Protein AF-A0A1Q6Y9V5-F1 (afdb_monomer)

Mean predicted aligned error: 12.97 Å

pLDDT: mean 75.19, std 19.41, range [42.81, 95.06]

Solvent-accessible surface area (backbone atoms only — not comparable to full-atom values): 4769 Å² total; per-residue (Å²): 140,79,86,85,79,85,77,79,80,74,92,62,75,70,62,57,57,55,54,51,53,45,52,55,51,42,52,52,42,49,53,54,37,49,58,43,48,58,51,27,74,78,38,77,82,44,58,67,47,54,52,52,38,49,54,41,52,52,51,42,50,49,44,50,49,56,54,48,57,74,72,59,82,80,76,88,78,131

Foldseek 3Di:
DDDDPPDPDDDPPVVVVLLVVLVVLLVVLVVVLVVLVVVCVVVVVPVVSVVSNVVSVVVNVVSVVVNVVSVPPPPPDD

Nearest PDB structures (foldseek):
  1lrz-assembly1_A  TM=9.688E-01  e=6.591E-01  Staphylococcus aureus
  8ivz-assembly1_A  TM=8.189E-01  e=2.725E+00  Mus musculus

Sequence (78 aa):
MTDKRAQTDPMDHDTLTTTDVWKKKRDDLKTKRNSLFEKYSKHPHDVHLAVEIKTIDDEIAECTQKMDRKGGQLISKK

Structure (mmCIF, N/CA/C/O backbone):
data_AF-A0A1Q6Y9V5-F1
#
_entry.id   AF-A0A1Q6Y9V5-F1
#
loop_
_atom_site.group_PDB
_atom_site.id
_atom_site.type_symbol
_atom_site.label_atom_id
_atom_site.label_alt_id
_atom_site.label_comp_id
_atom_site.label_asym_id
_atom_site.label_entity_id
_atom_site.label_seq_id
_atom_site.pdbx_PDB_ins_code
_atom_site.Cartn_x
_atom_site.Cartn_y
_atom_site.Cartn_z
_atom_site.occupancy
_atom_site.B_iso_or_equiv
_atom_site.auth_seq_id
_atom_site.auth_comp_id
_atom_site.auth_asym_id
_atom_site.auth_atom_id
_atom_site.pdbx_PDB_model_num
ATOM 1 N N . MET A 1 1 ? 46.211 -25.355 -32.279 1.00 43.03 1 MET A N 1
ATOM 2 C CA . MET A 1 1 ? 46.157 -25.245 -30.805 1.00 43.03 1 MET A CA 1
ATOM 3 C C . MET A 1 1 ? 46.687 -23.849 -30.491 1.00 43.03 1 MET A C 1
ATOM 5 O O . MET A 1 1 ? 47.854 -23.627 -30.754 1.00 43.03 1 MET A O 1
ATOM 9 N N . THR A 1 2 ? 45.935 -22.819 -30.125 1.00 44.53 2 THR A N 1
ATOM 10 C CA . THR A 1 2 ? 44.636 -22.700 -29.454 1.00 44.53 2 THR A CA 1
ATOM 11 C C . THR A 1 2 ? 44.051 -21.311 -29.761 1.00 44.53 2 THR A C 1
ATOM 13 O O . THR A 1 2 ? 44.775 -20.315 -29.801 1.00 44.53 2 THR A O 1
ATOM 16 N N . ASP A 1 3 ? 42.744 -21.262 -29.999 1.00 43.78 3 ASP A N 1
ATOM 17 C CA . ASP A 1 3 ? 41.957 -20.070 -30.309 1.00 43.78 3 ASP A CA 1
ATOM 18 C C . ASP A 1 3 ? 41.905 -19.070 -29.146 1.00 43.78 3 ASP A C 1
ATOM 20 O O . ASP A 1 3 ? 41.626 -19.425 -28.000 1.00 43.78 3 ASP A O 1
ATOM 24 N N . LYS A 1 4 ? 42.127 -17.787 -29.450 1.00 58.19 4 LYS A N 1
ATOM 25 C CA . LYS A 1 4 ? 41.940 -16.672 -28.514 1.00 58.19 4 LYS A CA 1
ATOM 26 C C . LYS A 1 4 ? 40.548 -16.083 -28.714 1.00 58.19 4 LYS A C 1
ATOM 28 O O . LYS A 1 4 ? 40.374 -15.121 -29.456 1.00 58.19 4 LYS A O 1
ATOM 33 N N . ARG A 1 5 ? 39.546 -16.664 -28.056 1.00 49.84 5 ARG A N 1
ATOM 34 C CA . ARG A 1 5 ? 38.206 -16.071 -27.978 1.00 49.84 5 ARG A CA 1
ATOM 35 C C . ARG A 1 5 ? 38.177 -15.077 -26.817 1.00 49.84 5 ARG A C 1
ATOM 37 O O . ARG A 1 5 ? 37.944 -15.456 -25.675 1.00 49.84 5 ARG A O 1
ATOM 44 N N . ALA A 1 6 ? 38.445 -13.806 -27.114 1.00 52.88 6 ALA A N 1
ATOM 45 C CA . ALA A 1 6 ? 38.117 -12.703 -26.219 1.00 52.88 6 ALA A CA 1
ATOM 46 C C . ALA A 1 6 ? 36.595 -12.529 -26.235 1.00 52.88 6 ALA A C 1
ATOM 48 O O . ALA A 1 6 ? 36.033 -11.906 -27.131 1.00 52.88 6 ALA A O 1
ATOM 49 N N . GLN A 1 7 ? 35.929 -13.163 -25.278 1.00 52.56 7 GLN A N 1
ATOM 50 C CA . GLN A 1 7 ? 34.523 -12.933 -25.003 1.00 52.56 7 GLN A CA 1
ATOM 51 C C . GLN A 1 7 ? 34.452 -12.056 -23.755 1.00 52.56 7 GLN A C 1
ATOM 53 O O . GLN A 1 7 ? 34.475 -12.542 -22.630 1.00 52.56 7 GLN A O 1
ATOM 58 N N . THR A 1 8 ? 34.457 -10.742 -23.965 1.00 51.41 8 THR A N 1
ATOM 59 C CA . THR A 1 8 ? 33.945 -9.800 -22.972 1.00 51.41 8 THR A CA 1
ATOM 60 C C . THR A 1 8 ? 32.471 -9.633 -23.285 1.00 51.41 8 THR A C 1
ATOM 62 O O . THR A 1 8 ? 32.101 -8.896 -24.201 1.00 51.41 8 THR A O 1
ATOM 65 N N . ASP A 1 9 ? 31.653 -10.415 -22.587 1.00 51.00 9 ASP A N 1
ATOM 66 C CA . ASP A 1 9 ? 30.210 -10.227 -22.567 1.00 51.00 9 ASP A CA 1
ATOM 67 C C . ASP A 1 9 ? 29.865 -8.778 -22.154 1.00 51.00 9 ASP A C 1
ATOM 69 O O . ASP A 1 9 ? 30.626 -8.136 -21.418 1.00 51.00 9 ASP A O 1
ATOM 73 N N . PRO A 1 10 ? 28.775 -8.225 -22.705 1.00 59.66 10 PRO A N 1
ATOM 74 C CA . PRO A 1 10 ? 28.560 -6.796 -22.847 1.00 59.66 10 PRO A CA 1
ATOM 75 C C . PRO A 1 10 ? 27.940 -6.184 -21.586 1.00 59.66 10 PRO A C 1
ATOM 77 O O . PRO A 1 10 ? 27.241 -6.847 -20.833 1.00 59.66 10 PRO A O 1
ATOM 80 N N . MET A 1 11 ? 28.198 -4.889 -21.402 1.00 54.06 11 MET A N 1
ATOM 81 C CA . MET A 1 11 ? 27.432 -3.902 -20.626 1.00 54.06 11 MET A CA 1
ATOM 82 C C . MET A 1 11 ? 26.119 -4.404 -19.982 1.00 54.06 11 MET A C 1
ATOM 84 O O . MET A 1 11 ? 25.073 -4.380 -20.620 1.00 54.06 11 MET A O 1
ATOM 88 N N . ASP A 1 12 ? 26.146 -4.722 -18.685 1.00 47.31 12 ASP A N 1
ATOM 89 C CA . ASP A 1 12 ? 24.933 -4.949 -17.868 1.00 47.31 12 ASP A CA 1
ATOM 90 C C . ASP A 1 12 ? 24.970 -4.176 -16.534 1.00 47.31 12 ASP 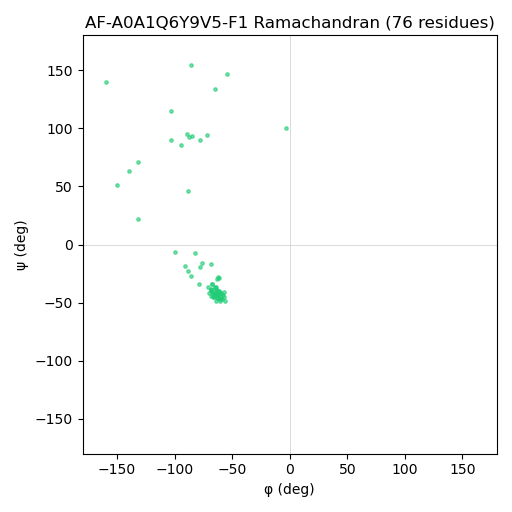A C 1
ATOM 92 O O . ASP A 1 12 ? 24.299 -4.489 -15.552 1.00 47.31 12 ASP A O 1
ATOM 96 N N . HIS A 1 13 ? 25.778 -3.117 -16.470 1.00 51.62 13 HIS A N 1
ATOM 97 C CA . HIS A 1 13 ? 25.956 -2.337 -15.239 1.00 51.62 13 HIS A CA 1
ATOM 98 C C . HIS A 1 13 ? 24.760 -1.408 -14.941 1.00 51.62 13 HIS A C 1
ATOM 100 O O . HIS A 1 13 ? 24.601 -0.954 -13.810 1.00 51.62 13 HIS A O 1
ATOM 106 N N . ASP A 1 14 ? 23.892 -1.157 -15.927 1.00 48.72 14 ASP A N 1
ATOM 107 C CA . ASP A 1 14 ? 22.724 -0.270 -15.805 1.00 48.72 14 ASP A CA 1
ATOM 108 C C . ASP A 1 14 ? 21.450 -0.981 -15.305 1.00 48.72 14 ASP A C 1
ATOM 110 O O . ASP A 1 14 ? 20.545 -0.362 -14.734 1.00 48.72 14 ASP A O 1
ATOM 114 N N . THR A 1 15 ? 21.353 -2.304 -15.468 1.00 47.75 15 THR A N 1
ATOM 115 C CA . THR A 1 15 ? 20.173 -3.071 -15.034 1.00 47.75 15 THR A CA 1
ATOM 116 C C . THR A 1 15 ? 20.204 -3.336 -13.524 1.00 47.75 15 THR A C 1
ATOM 118 O O . THR A 1 15 ? 19.167 -3.263 -12.856 1.00 47.75 15 THR A O 1
ATOM 121 N N . LEU A 1 16 ? 21.390 -3.534 -12.940 1.00 51.47 16 LEU A N 1
ATOM 122 C CA . LEU A 1 16 ? 21.557 -3.829 -11.513 1.00 51.47 16 LEU A CA 1
ATOM 123 C C . LEU A 1 16 ? 21.247 -2.624 -10.606 1.00 51.47 16 LEU A C 1
ATOM 125 O O . LEU A 1 16 ? 20.567 -2.776 -9.589 1.00 51.47 16 LEU A O 1
ATOM 129 N N . THR A 1 17 ? 21.682 -1.421 -10.994 1.00 54.75 17 THR A N 1
ATOM 130 C CA . THR A 1 17 ? 21.509 -0.191 -10.199 1.00 54.75 17 THR A CA 1
ATOM 131 C C . THR A 1 17 ? 20.042 0.199 -10.072 1.00 54.75 17 THR A C 1
ATOM 133 O O . THR A 1 17 ? 19.571 0.526 -8.984 1.00 54.75 17 THR A O 1
ATOM 136 N N . THR A 1 18 ? 19.277 0.101 -11.162 1.00 58.59 18 THR A N 1
ATOM 137 C CA . THR A 1 18 ? 17.851 0.435 -11.111 1.00 58.59 18 THR A CA 1
ATOM 138 C C . THR A 1 18 ? 17.074 -0.575 -10.271 1.00 58.59 18 THR A C 1
ATOM 140 O O . THR A 1 18 ? 16.226 -0.174 -9.477 1.00 58.59 18 THR A O 1
ATOM 143 N N . THR A 1 19 ? 17.395 -1.866 -10.367 1.00 65.38 19 THR A N 1
ATOM 144 C CA . THR A 1 19 ? 16.715 -2.916 -9.594 1.00 65.38 19 THR A CA 1
ATOM 145 C C . THR A 1 19 ? 16.938 -2.761 -8.084 1.00 65.38 19 THR A C 1
ATOM 147 O O . THR A 1 19 ? 15.999 -2.950 -7.309 1.00 65.38 19 THR A O 1
ATOM 150 N N . ASP A 1 20 ? 18.143 -2.375 -7.655 1.00 71.06 20 ASP A N 1
ATOM 151 C CA . ASP A 1 20 ? 18.460 -2.127 -6.241 1.00 71.06 20 ASP A CA 1
ATOM 152 C C . ASP A 1 20 ? 17.716 -0.902 -5.673 1.00 71.06 20 ASP A C 1
ATOM 154 O O . ASP A 1 20 ? 17.106 -0.979 -4.603 1.00 71.06 20 ASP A O 1
ATOM 158 N N . VAL A 1 21 ? 17.635 0.188 -6.445 1.00 77.56 21 VAL A N 1
ATOM 159 C CA . VAL A 1 21 ? 16.881 1.399 -6.069 1.00 77.56 21 VAL A CA 1
ATOM 160 C C . VAL A 1 21 ? 15.396 1.096 -5.850 1.00 77.56 21 VAL A C 1
ATOM 162 O O . VAL A 1 21 ? 14.822 1.501 -4.836 1.00 77.56 21 VAL A O 1
ATOM 165 N N . TRP A 1 22 ? 14.763 0.344 -6.759 1.00 79.44 22 TRP A N 1
ATOM 166 C CA . TRP A 1 22 ? 13.355 -0.041 -6.605 1.00 79.44 22 TRP A CA 1
ATOM 167 C C . TRP A 1 22 ? 13.149 -1.006 -5.427 1.00 79.44 22 TRP A C 1
ATOM 169 O O . TRP A 1 22 ? 12.125 -0.924 -4.748 1.00 79.44 22 TRP A O 1
ATOM 179 N N . LYS A 1 23 ? 14.115 -1.896 -5.140 1.00 81.50 23 LYS A N 1
ATOM 180 C CA . LYS A 1 23 ? 14.061 -2.802 -3.976 1.00 81.50 23 LYS A CA 1
ATOM 181 C C . LYS A 1 23 ? 14.100 -2.017 -2.670 1.00 81.50 23 LYS A C 1
ATOM 183 O O . LYS A 1 23 ? 13.234 -2.224 -1.822 1.00 81.50 23 LYS A O 1
ATOM 188 N N . LYS A 1 24 ? 15.048 -1.085 -2.543 1.00 86.56 24 LYS A N 1
ATOM 189 C CA . LYS A 1 24 ? 15.180 -0.198 -1.380 1.00 86.56 24 LYS A CA 1
ATOM 190 C C . LYS A 1 24 ? 13.910 0.625 -1.165 1.00 86.56 24 LYS A C 1
ATOM 192 O O . LYS A 1 24 ? 13.395 0.666 -0.052 1.00 86.56 24 LYS A O 1
ATOM 197 N N . LYS A 1 25 ? 13.374 1.225 -2.235 1.00 88.00 25 LYS A N 1
ATOM 198 C CA . LYS A 1 25 ? 12.153 2.038 -2.168 1.00 88.00 25 LYS A CA 1
ATOM 199 C C . LYS A 1 25 ? 10.926 1.221 -1.759 1.00 88.00 25 LYS A C 1
ATOM 201 O O . LYS A 1 25 ? 10.156 1.660 -0.914 1.00 88.00 25 LYS A O 1
ATOM 206 N N . ARG A 1 26 ? 10.768 0.005 -2.287 1.00 88.44 26 ARG A N 1
ATOM 207 C CA . ARG A 1 26 ? 9.681 -0.903 -1.889 1.00 88.44 26 ARG A CA 1
ATOM 208 C C . ARG A 1 26 ? 9.749 -1.268 -0.400 1.00 88.44 26 ARG A C 1
ATOM 210 O O . ARG A 1 26 ? 8.710 -1.368 0.245 1.00 88.44 26 ARG A O 1
ATOM 217 N N . ASP A 1 27 ? 10.943 -1.503 0.137 1.00 89.88 27 ASP A N 1
ATOM 218 C CA . ASP A 1 27 ? 11.124 -1.834 1.557 1.00 89.88 27 ASP A CA 1
ATOM 219 C C . ASP A 1 27 ? 10.816 -0.649 2.487 1.00 89.88 27 ASP A C 1
ATOM 221 O O . ASP A 1 27 ? 10.148 -0.821 3.510 1.00 89.88 27 ASP A O 1
ATOM 225 N N . ASP A 1 28 ? 11.211 0.563 2.094 1.00 92.00 28 ASP A N 1
ATOM 226 C CA . ASP A 1 28 ? 10.844 1.796 2.799 1.00 92.00 28 ASP A CA 1
ATOM 227 C C . ASP A 1 28 ? 9.318 1.999 2.823 1.00 92.00 28 ASP A C 1
ATOM 229 O O . ASP A 1 28 ? 8.715 2.141 3.890 1.00 92.00 28 ASP A O 1
ATOM 233 N N . LEU A 1 29 ? 8.670 1.869 1.661 1.00 92.00 29 LEU A N 1
ATOM 234 C CA . LEU A 1 29 ? 7.215 1.952 1.531 1.00 92.00 29 LEU A CA 1
ATOM 235 C C . LEU A 1 29 ? 6.502 0.890 2.380 1.00 92.00 29 LEU A C 1
ATOM 237 O O . LEU A 1 29 ? 5.548 1.208 3.086 1.00 92.00 29 LEU A O 1
ATOM 241 N N . LYS A 1 30 ? 6.989 -0.358 2.398 1.00 91.38 30 LYS A N 1
ATOM 242 C CA . LYS A 1 30 ? 6.443 -1.410 3.273 1.00 91.38 30 LYS A CA 1
ATOM 243 C C . LYS A 1 30 ? 6.550 -1.047 4.751 1.00 91.38 30 LYS A C 1
ATOM 245 O O . LYS A 1 30 ? 5.595 -1.263 5.497 1.00 91.38 30 LYS A O 1
ATOM 250 N N . THR A 1 31 ? 7.685 -0.490 5.166 1.00 94.81 31 THR A N 1
ATOM 251 C CA . THR A 1 31 ? 7.908 -0.056 6.551 1.00 94.81 31 THR A CA 1
ATOM 252 C C . THR A 1 31 ? 6.935 1.063 6.926 1.00 94.81 31 THR A C 1
ATOM 254 O O . THR A 1 31 ? 6.260 0.978 7.956 1.00 94.81 31 THR A O 1
ATOM 257 N N . LYS A 1 32 ? 6.779 2.066 6.050 1.00 94.19 32 LYS A N 1
ATOM 258 C CA . LYS A 1 32 ? 5.824 3.167 6.234 1.00 94.19 32 LYS A CA 1
ATOM 259 C C . LYS A 1 32 ? 4.380 2.655 6.301 1.00 94.19 32 LYS A C 1
ATOM 261 O O . LYS A 1 32 ? 3.651 3.014 7.227 1.00 94.19 32 LYS A O 1
ATOM 266 N N . ARG A 1 33 ? 3.990 1.760 5.385 1.00 94.94 33 ARG A N 1
ATOM 267 C CA . ARG A 1 33 ? 2.664 1.121 5.353 1.00 94.94 33 ARG A CA 1
ATOM 268 C C . ARG A 1 33 ? 2.367 0.388 6.651 1.00 94.94 33 ARG A C 1
ATOM 270 O O . ARG A 1 33 ? 1.273 0.528 7.183 1.00 94.94 33 ARG A O 1
ATOM 277 N N . ASN A 1 34 ? 3.327 -0.374 7.175 1.00 93.81 34 ASN A N 1
ATOM 278 C CA . ASN A 1 34 ? 3.129 -1.141 8.402 1.00 93.81 34 ASN A CA 1
ATOM 279 C C . ASN A 1 34 ? 2.929 -0.225 9.619 1.00 93.81 34 ASN A C 1
ATOM 281 O O . ASN A 1 34 ? 2.000 -0.432 10.394 1.00 93.81 34 ASN A O 1
ATOM 285 N N . SER A 1 35 ? 3.728 0.843 9.726 1.00 94.56 35 SER A N 1
ATOM 286 C CA . SER A 1 35 ? 3.559 1.852 10.780 1.00 94.56 35 SER A CA 1
ATOM 287 C C . SER A 1 35 ? 2.193 2.546 10.708 1.00 94.56 35 SER A C 1
ATOM 289 O O . SER A 1 35 ? 1.546 2.761 11.735 1.00 94.56 35 SER A O 1
ATOM 291 N N . LEU A 1 36 ? 1.719 2.876 9.501 1.00 93.31 36 LEU A N 1
ATOM 292 C CA . LEU A 1 36 ? 0.388 3.455 9.310 1.00 93.31 36 LEU A CA 1
ATOM 293 C C . LEU A 1 36 ? -0.722 2.452 9.629 1.00 93.31 36 LEU A C 1
ATOM 295 O O . LEU A 1 36 ? -1.704 2.836 10.254 1.00 93.31 36 LEU A O 1
ATOM 299 N N . PHE A 1 37 ? -0.550 1.174 9.286 1.00 92.69 37 PHE A N 1
ATOM 300 C CA . PHE A 1 37 ? -1.499 0.117 9.636 1.00 92.69 37 PHE 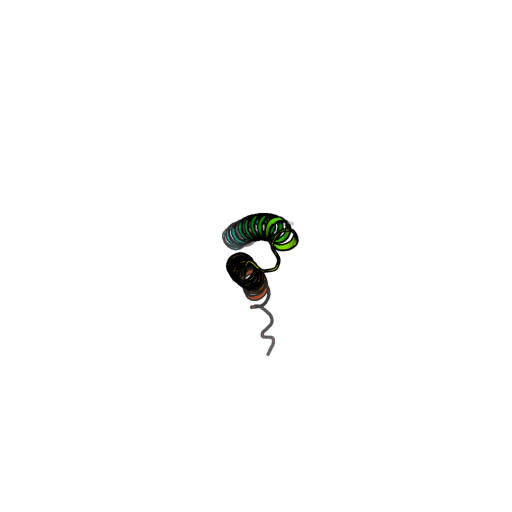A CA 1
ATOM 301 C C . PHE A 1 37 ? -1.631 -0.075 11.145 1.00 92.69 37 PHE A C 1
ATOM 303 O O . PHE A 1 37 ? -2.745 -0.243 11.636 1.00 92.69 37 PHE A O 1
ATOM 310 N N . GLU A 1 38 ? -0.534 -0.022 11.901 1.00 94.31 38 GLU A N 1
ATOM 311 C CA . GLU A 1 38 ? -0.599 -0.089 13.366 1.00 94.31 38 GLU A CA 1
ATOM 312 C C . GLU A 1 38 ? -1.366 1.098 13.959 1.00 94.31 38 GLU A C 1
ATOM 314 O O . GLU A 1 38 ? -2.157 0.926 14.888 1.00 94.31 38 GLU A O 1
ATOM 319 N N . LYS A 1 39 ? -1.173 2.302 13.407 1.00 93.44 39 LYS A N 1
ATOM 320 C CA . LYS A 1 39 ? -1.937 3.495 13.805 1.00 93.44 39 LYS A CA 1
ATOM 321 C C 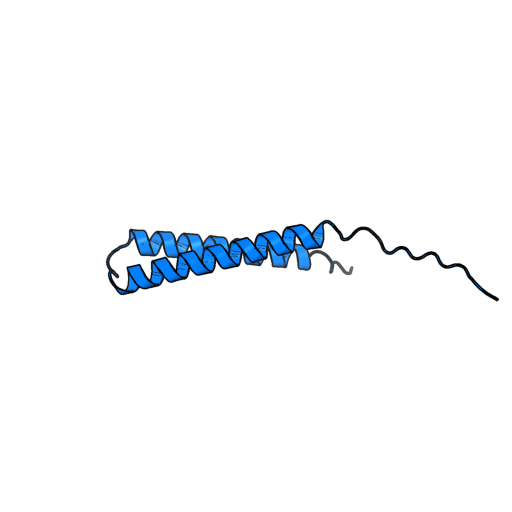. LYS A 1 39 ? -3.411 3.366 13.423 1.00 93.44 39 LYS A C 1
ATOM 323 O O . LYS A 1 39 ? -4.275 3.625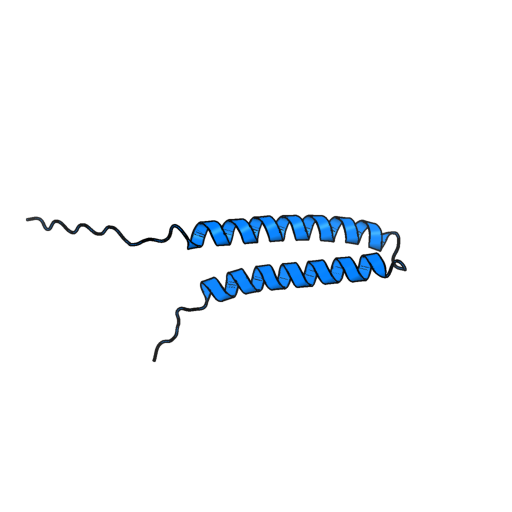 14.255 1.00 93.44 39 LYS A O 1
ATOM 328 N N . TYR A 1 40 ? -3.697 2.903 12.209 1.00 92.94 40 TYR A N 1
ATOM 329 C CA .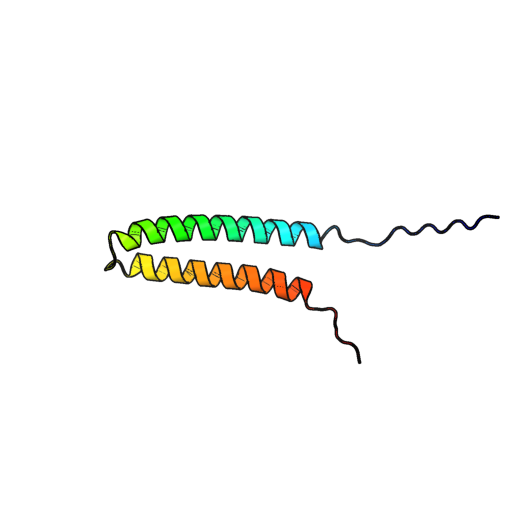 TYR A 1 40 ? -5.054 2.703 11.705 1.00 92.94 40 TYR A CA 1
ATOM 330 C C . TYR A 1 40 ? -5.800 1.613 12.481 1.00 92.94 40 TYR A C 1
ATOM 332 O O . TYR A 1 40 ? -6.971 1.772 12.796 1.00 92.94 40 TYR A O 1
ATOM 340 N N . SER A 1 41 ? -5.109 0.551 12.900 1.00 92.12 41 SER A N 1
ATOM 341 C CA . SER A 1 41 ? -5.687 -0.506 13.743 1.00 92.12 41 SER A CA 1
ATOM 342 C C . SER A 1 41 ? -6.157 0.028 15.101 1.00 92.12 41 SER A C 1
ATOM 344 O O . SER A 1 41 ? -7.104 -0.501 15.677 1.00 92.12 41 SER A O 1
ATOM 346 N N . LYS A 1 42 ? -5.517 1.090 15.609 1.00 94.12 42 LYS A N 1
ATOM 347 C CA . LYS A 1 42 ? -5.927 1.798 16.834 1.00 94.12 42 LYS A CA 1
ATOM 348 C C . LYS A 1 42 ? -6.989 2.871 16.566 1.00 94.12 42 LYS A C 1
ATOM 350 O O . LYS A 1 42 ? -7.784 3.168 17.453 1.00 94.12 42 LYS A O 1
ATOM 355 N N . HIS A 1 43 ? -7.015 3.430 15.357 1.00 91.88 43 HIS A N 1
ATOM 356 C CA . HIS A 1 43 ? -7.929 4.492 14.935 1.00 91.88 43 HIS A CA 1
ATOM 357 C C . HIS A 1 43 ? -8.589 4.159 13.583 1.00 91.88 43 HIS A C 1
ATOM 359 O O . HIS A 1 43 ? -8.301 4.809 12.579 1.00 91.88 43 HIS A O 1
ATOM 365 N N . PRO A 1 44 ? -9.505 3.174 13.532 1.00 87.06 44 PRO A N 1
ATOM 366 C CA . PRO A 1 44 ? -10.078 2.690 12.268 1.00 87.06 44 PRO A CA 1
ATOM 367 C C . PRO A 1 44 ? -10.981 3.718 11.565 1.00 87.06 44 PRO A C 1
ATOM 369 O O . PRO A 1 44 ? -11.268 3.595 10.376 1.00 87.06 44 PRO A O 1
ATOM 372 N N . HIS A 1 45 ? -11.423 4.750 12.287 1.00 92.12 45 HIS A N 1
ATOM 373 C CA . HIS A 1 45 ? -12.203 5.863 11.740 1.00 92.12 45 HIS A CA 1
ATOM 374 C C . HIS A 1 45 ? -11.340 6.943 11.082 1.00 92.12 45 HIS A C 1
ATOM 376 O O . HIS A 1 45 ? -11.876 7.869 10.475 1.00 92.12 45 HIS A O 1
ATOM 382 N N . ASP A 1 46 ? -10.016 6.846 11.201 1.00 91.81 46 ASP A N 1
ATOM 383 C CA . ASP A 1 46 ? -9.106 7.789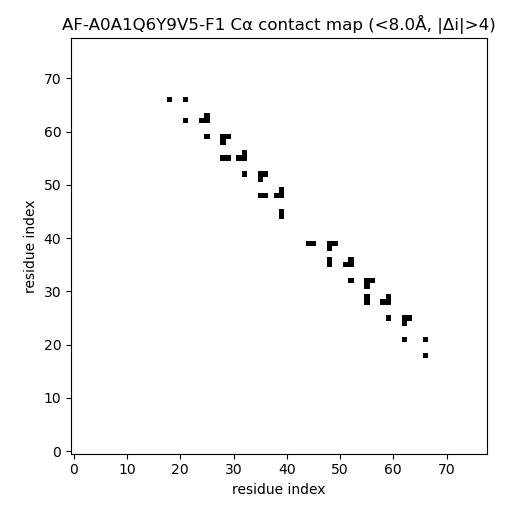 10.576 1.00 91.81 46 ASP A CA 1
ATOM 384 C C . ASP A 1 46 ? -8.971 7.471 9.079 1.00 91.81 46 ASP A C 1
ATOM 386 O O . ASP A 1 46 ? -8.133 6.685 8.630 1.00 91.81 46 ASP A O 1
ATOM 390 N N . VAL A 1 47 ? -9.856 8.087 8.296 1.00 91.19 47 VAL A N 1
ATOM 391 C CA . VAL A 1 47 ? -9.894 7.947 6.836 1.00 91.19 47 VAL A CA 1
ATOM 392 C C . VAL A 1 47 ? -8.606 8.470 6.196 1.00 91.19 47 VAL A C 1
ATOM 394 O O . VAL A 1 47 ? -8.202 7.953 5.156 1.00 91.19 47 VAL A O 1
ATOM 397 N N . HIS A 1 48 ? -7.918 9.437 6.815 1.00 93.25 48 HIS A N 1
ATOM 398 C CA . HIS A 1 48 ? -6.639 9.926 6.300 1.00 93.25 48 HIS A CA 1
ATOM 399 C C . HIS A 1 48 ? -5.579 8.822 6.324 1.00 93.25 48 HIS A C 1
ATOM 401 O O . HIS A 1 48 ? -4.889 8.624 5.324 1.00 93.25 48 HIS A O 1
ATOM 407 N N . LEU A 1 49 ? -5.500 8.051 7.414 1.00 91.88 49 LEU A N 1
ATOM 408 C CA . LEU A 1 49 ? -4.600 6.896 7.488 1.00 91.88 49 LEU A CA 1
ATOM 409 C C . LEU A 1 49 ? -4.945 5.840 6.431 1.00 91.88 49 LEU A C 1
ATOM 411 O O . LEU A 1 49 ? -4.041 5.319 5.782 1.00 91.88 49 LEU A O 1
ATOM 415 N N . ALA A 1 50 ? -6.231 5.556 6.210 1.00 92.25 50 ALA A N 1
ATOM 416 C CA . ALA A 1 50 ? -6.659 4.598 5.188 1.00 92.25 50 ALA A CA 1
ATOM 417 C C . ALA A 1 50 ? -6.271 5.041 3.766 1.00 92.25 50 ALA A C 1
ATOM 419 O O . ALA A 1 50 ? -5.789 4.232 2.970 1.00 92.25 50 ALA A O 1
ATOM 420 N N . VAL A 1 51 ? -6.450 6.327 3.449 1.00 94.62 51 VAL A N 1
ATOM 421 C CA . VAL A 1 51 ? -6.060 6.894 2.151 1.00 94.62 51 VAL A CA 1
ATOM 422 C C . VAL A 1 51 ? -4.549 6.818 1.965 1.00 94.62 51 VAL A C 1
ATOM 424 O O . VAL A 1 51 ? -4.094 6.408 0.902 1.00 94.62 51 VAL A O 1
ATOM 427 N N . GLU A 1 52 ? -3.760 7.152 2.986 1.00 94.12 52 GLU A N 1
ATOM 428 C CA . GLU A 1 52 ? -2.304 7.133 2.850 1.00 94.12 52 GLU A CA 1
ATOM 429 C C . GLU A 1 52 ? -1.734 5.712 2.750 1.00 94.12 52 GLU A C 1
ATOM 431 O O . GLU A 1 52 ? -0.828 5.470 1.954 1.00 94.12 52 GLU A O 1
ATOM 436 N N . ILE A 1 53 ? -2.309 4.750 3.478 1.00 93.31 53 ILE A N 1
ATOM 437 C CA . ILE A 1 53 ? -2.007 3.322 3.311 1.00 93.31 53 ILE A CA 1
ATOM 438 C C . ILE A 1 53 ? -2.260 2.883 1.865 1.00 93.31 53 ILE A C 1
ATOM 440 O O . ILE A 1 53 ? -1.386 2.266 1.259 1.00 93.31 53 ILE A O 1
ATOM 444 N N . LYS A 1 54 ? -3.423 3.240 1.303 1.00 94.50 54 LYS A N 1
ATOM 445 C CA . LYS A 1 54 ? -3.779 2.895 -0.077 1.00 94.50 54 LYS A CA 1
ATOM 446 C C . LYS A 1 54 ? -2.792 3.486 -1.083 1.00 94.50 54 LYS A C 1
ATOM 448 O O . LYS A 1 54 ? -2.317 2.760 -1.949 1.00 94.50 54 LYS A O 1
ATOM 453 N N . THR A 1 55 ? -2.442 4.766 -0.944 1.00 95.06 55 THR A N 1
ATOM 454 C CA . THR A 1 55 ? -1.445 5.415 -1.810 1.00 95.06 55 THR A CA 1
ATOM 455 C C . THR A 1 55 ? -0.107 4.676 -1.770 1.00 95.06 55 THR A C 1
ATOM 457 O O . THR A 1 55 ? 0.522 4.469 -2.804 1.00 95.06 55 THR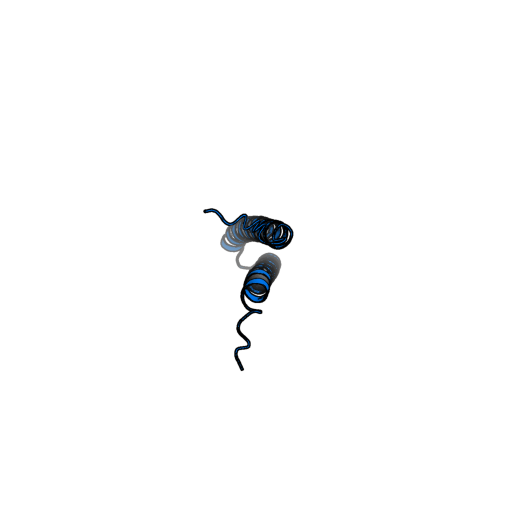 A O 1
ATOM 460 N N . ILE A 1 56 ? 0.318 4.221 -0.589 1.00 93.81 56 ILE A N 1
ATOM 461 C CA . ILE A 1 56 ? 1.558 3.453 -0.449 1.00 93.81 56 ILE A CA 1
ATOM 462 C C . ILE A 1 56 ? 1.452 2.078 -1.118 1.00 93.81 56 ILE A C 1
ATOM 464 O O . ILE A 1 56 ? 2.407 1.647 -1.766 1.00 93.81 56 ILE A O 1
ATOM 468 N N . ASP A 1 57 ? 0.321 1.384 -0.984 1.00 92.69 57 ASP A N 1
ATOM 469 C CA . ASP A 1 57 ? 0.108 0.105 -1.666 1.00 92.69 57 ASP A CA 1
ATOM 470 C C . ASP A 1 57 ? 0.119 0.279 -3.200 1.00 92.69 57 ASP A C 1
ATOM 472 O O . ASP A 1 57 ? 0.745 -0.529 -3.895 1.00 92.69 57 ASP A O 1
ATOM 476 N N . ASP A 1 58 ? -0.461 1.367 -3.721 1.00 93.00 58 ASP A N 1
ATOM 477 C CA . ASP A 1 58 ? -0.404 1.730 -5.145 1.00 93.00 58 ASP A CA 1
ATOM 478 C C . ASP A 1 58 ? 1.048 2.003 -5.603 1.00 93.00 58 ASP A C 1
ATOM 480 O O . ASP A 1 58 ? 1.485 1.495 -6.640 1.00 93.00 58 ASP A O 1
ATOM 484 N N . GLU A 1 59 ? 1.851 2.725 -4.811 1.00 91.06 59 GLU A N 1
ATOM 485 C CA . GLU A 1 59 ? 3.277 2.952 -5.100 1.00 91.06 59 GLU A CA 1
ATOM 486 C C . GLU A 1 59 ? 4.110 1.657 -5.060 1.00 91.06 5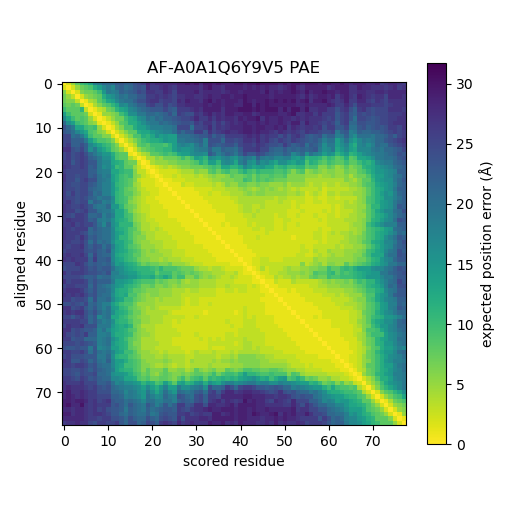9 GLU A C 1
ATOM 488 O O . GLU A 1 59 ? 5.019 1.467 -5.877 1.00 91.06 59 GLU A O 1
ATOM 493 N N . ILE A 1 60 ? 3.813 0.733 -4.140 1.00 90.38 60 ILE A N 1
ATOM 494 C CA . ILE A 1 60 ? 4.457 -0.590 -4.077 1.00 90.38 60 ILE A CA 1
ATOM 495 C C . ILE A 1 60 ? 4.100 -1.417 -5.317 1.00 90.38 60 ILE A C 1
ATOM 497 O O . ILE A 1 60 ? 4.979 -2.081 -5.884 1.00 90.38 60 ILE A O 1
ATOM 501 N N . ALA A 1 61 ? 2.837 -1.384 -5.745 1.00 90.62 61 ALA A N 1
ATOM 502 C CA . ALA A 1 61 ? 2.381 -2.054 -6.956 1.00 90.62 61 ALA A CA 1
ATOM 503 C C . ALA A 1 61 ? 3.082 -1.485 -8.197 1.00 90.62 61 ALA A C 1
ATOM 505 O O . ALA A 1 61 ? 3.581 -2.252 -9.022 1.00 90.62 61 ALA A O 1
ATOM 506 N N . GLU A 1 62 ? 3.228 -0.160 -8.287 1.00 88.06 62 GLU A N 1
ATOM 507 C CA . GLU A 1 62 ? 3.977 0.495 -9.360 1.00 88.06 62 GLU A CA 1
ATOM 508 C C . GLU A 1 62 ? 5.462 0.094 -9.355 1.00 88.06 62 GLU A C 1
ATOM 510 O O . GLU A 1 62 ? 6.010 -0.271 -10.398 1.00 88.06 62 GLU A O 1
ATOM 515 N N . CYS A 1 63 ? 6.118 0.100 -8.187 1.00 84.62 63 CYS A N 1
ATOM 516 C CA . CYS A 1 63 ? 7.508 -0.347 -8.050 1.00 84.62 63 CYS A CA 1
ATOM 517 C C . CYS A 1 63 ? 7.676 -1.796 -8.528 1.00 84.62 63 CYS A C 1
ATOM 519 O O . CYS A 1 63 ? 8.623 -2.111 -9.251 1.00 84.62 63 CYS A O 1
ATOM 521 N N . THR A 1 64 ? 6.737 -2.668 -8.156 1.00 84.38 64 THR A N 1
ATOM 522 C CA . THR A 1 64 ? 6.720 -4.082 -8.556 1.00 84.38 64 THR A CA 1
ATOM 523 C C . THR A 1 64 ? 6.514 -4.223 -10.065 1.00 84.38 64 THR A C 1
ATOM 525 O O . THR A 1 64 ? 7.266 -4.937 -10.723 1.00 84.38 64 THR A O 1
ATOM 528 N N . GLN A 1 65 ? 5.573 -3.476 -10.646 1.00 83.75 65 GLN A N 1
ATOM 529 C CA . GLN A 1 65 ? 5.321 -3.482 -12.086 1.00 83.75 65 GLN A CA 1
ATOM 530 C C . GLN A 1 65 ? 6.517 -2.947 -12.886 1.00 83.75 65 GLN A C 1
ATOM 532 O O . GLN A 1 65 ? 6.820 -3.454 -13.964 1.00 83.75 65 GLN A O 1
ATOM 537 N N . LYS A 1 66 ? 7.229 -1.935 -12.379 1.00 78.75 66 LYS A N 1
ATOM 538 C CA . LYS A 1 66 ? 8.439 -1.400 -13.024 1.00 78.75 66 LYS A CA 1
ATOM 539 C C . LYS A 1 66 ? 9.601 -2.393 -13.002 1.00 78.75 66 LYS A C 1
ATOM 541 O O . LYS A 1 66 ? 10.364 -2.424 -13.967 1.00 78.75 66 LYS A O 1
ATOM 546 N N . MET A 1 67 ? 9.723 -3.209 -11.952 1.00 72.81 67 MET A N 1
ATOM 547 C CA . MET A 1 67 ? 10.663 -4.337 -11.937 1.00 72.81 67 MET A CA 1
ATOM 548 C C . MET A 1 67 ? 10.266 -5.408 -12.960 1.00 72.81 67 MET A C 1
ATOM 550 O O . MET A 1 67 ? 11.116 -5.867 -13.718 1.00 72.81 67 MET A O 1
ATOM 554 N N . ASP A 1 68 ?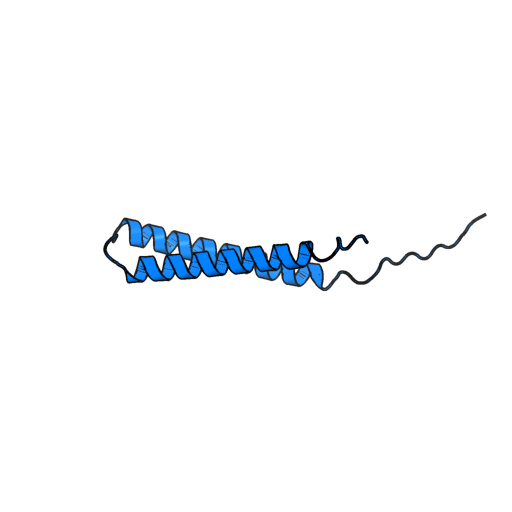 8.980 -5.758 -13.025 1.00 68.50 68 ASP A N 1
ATOM 555 C CA . ASP A 1 68 ? 8.464 -6.809 -13.908 1.00 68.50 68 ASP A CA 1
ATOM 556 C C . ASP A 1 68 ? 8.541 -6.422 -15.399 1.00 68.50 68 ASP A C 1
ATOM 558 O O . ASP A 1 68 ? 9.079 -7.165 -16.219 1.00 68.50 68 ASP A O 1
ATOM 562 N N . ARG A 1 69 ? 8.151 -5.189 -15.762 1.00 61.69 69 ARG A N 1
ATOM 563 C CA . ARG A 1 69 ? 8.253 -4.678 -17.146 1.00 61.69 69 ARG A CA 1
ATOM 564 C C . ARG A 1 69 ? 9.692 -4.577 -17.650 1.00 61.69 69 ARG A C 1
ATOM 566 O O . ARG A 1 69 ? 9.914 -4.731 -18.847 1.00 61.69 69 ARG A O 1
ATOM 573 N N . LYS A 1 70 ? 10.669 -4.339 -16.768 1.00 54.00 70 LYS A N 1
ATOM 574 C CA . LYS A 1 70 ? 12.097 -4.367 -17.133 1.00 54.00 70 LYS A CA 1
ATOM 575 C C . LYS A 1 70 ? 12.661 -5.790 -17.255 1.00 54.00 70 LYS A C 1
ATOM 577 O O . LYS A 1 70 ? 13.674 -5.956 -17.921 1.00 54.00 70 LYS A O 1
ATOM 582 N N . GLY A 1 71 ? 12.003 -6.800 -16.678 1.00 49.25 71 GLY A N 1
ATOM 583 C CA . GLY A 1 71 ? 12.327 -8.220 -16.871 1.00 49.25 71 GLY A CA 1
ATOM 584 C C . GLY A 1 71 ? 11.577 -8.897 -18.030 1.00 49.25 71 GLY A C 1
ATOM 585 O O . GLY A 1 71 ? 12.013 -9.939 -18.508 1.00 49.25 71 GLY A O 1
ATOM 586 N N . GLY A 1 72 ? 10.466 -8.316 -18.502 1.00 47.22 72 GLY A N 1
ATOM 587 C CA . GLY A 1 72 ? 9.556 -8.944 -19.472 1.00 47.22 72 GLY A CA 1
ATOM 588 C C . GLY A 1 72 ? 9.704 -8.529 -20.942 1.00 47.22 72 GLY A C 1
ATOM 589 O O . GLY A 1 72 ? 9.061 -9.125 -21.805 1.00 47.22 72 GLY A O 1
ATOM 590 N N . GLN A 1 73 ? 10.538 -7.543 -21.285 1.00 46.06 73 GLN A N 1
ATOM 591 C CA . GLN A 1 73 ? 10.677 -7.078 -22.674 1.00 46.06 73 GLN A CA 1
ATOM 592 C C . GLN A 1 73 ? 11.734 -7.864 -23.478 1.00 46.06 73 GLN A C 1
ATOM 594 O O . GLN A 1 73 ? 12.524 -7.260 -24.188 1.00 46.06 73 GLN A O 1
ATOM 599 N N . LEU A 1 74 ? 11.761 -9.200 -23.413 1.00 50.72 74 LEU A N 1
ATOM 600 C CA . LEU A 1 74 ? 12.520 -10.033 -24.364 1.00 50.72 74 LEU A CA 1
ATOM 601 C C . LEU A 1 74 ? 11.874 -11.412 -24.589 1.00 50.72 74 LEU A C 1
ATOM 603 O O . LEU A 1 74 ? 12.551 -12.428 -24.535 1.00 50.72 74 LEU A O 1
ATOM 607 N N . ILE A 1 75 ? 10.582 -11.483 -24.913 1.00 52.91 75 ILE A N 1
ATOM 608 C CA . ILE A 1 75 ? 10.075 -12.615 -25.713 1.00 52.91 75 ILE A CA 1
ATOM 609 C C . ILE A 1 75 ? 9.058 -12.147 -26.756 1.00 52.91 75 ILE A C 1
ATOM 611 O O . ILE A 1 75 ? 7.900 -12.545 -26.765 1.00 52.91 75 ILE A O 1
ATOM 615 N N . SER A 1 76 ? 9.509 -11.318 -27.697 1.00 47.00 76 SER A N 1
ATOM 616 C CA . SER A 1 76 ? 8.915 -11.344 -29.033 1.00 47.00 76 SER A CA 1
ATOM 617 C C . SER A 1 76 ? 9.686 -12.397 -29.830 1.00 47.00 76 SER A C 1
ATOM 619 O O . SER A 1 76 ? 10.760 -12.120 -30.361 1.00 47.00 76 SER A O 1
ATOM 621 N N . LYS A 1 77 ? 9.201 -13.643 -29.831 1.00 47.75 77 LYS A N 1
ATOM 622 C CA . LYS A 1 77 ? 9.600 -14.629 -30.839 1.00 47.75 77 LYS A CA 1
ATOM 623 C C . LYS A 1 77 ? 8.456 -14.744 -31.837 1.00 47.75 77 LYS A C 1
ATOM 625 O O . LYS A 1 77 ? 7.333 -15.079 -31.475 1.00 47.75 77 LYS A O 1
ATOM 630 N N . LYS A 1 78 ? 8.805 -14.314 -33.042 1.00 42.81 78 LYS A N 1
ATOM 631 C CA . LYS A 1 78 ? 8.056 -14.337 -34.290 1.00 42.81 78 LYS A CA 1
ATOM 632 C C . LYS A 1 78 ? 7.825 -15.768 -34.766 1.00 42.81 78 LYS A C 1
ATOM 634 O O . LYS A 1 78 ? 8.681 -16.621 -34.437 1.00 42.81 78 LYS A O 1
#

Radius of gyration: 20.86 Å; Cα contacts (8 Å, |Δi|>4): 26; chains: 1; bounding box: 58×35×51 Å

Secondary structure (DSSP, 8-state):
------------HHHHHHHHHHHHHHHHHHHHHHHHHHHHHH-TT-HHHHHHHHHHHHHHHHHHHHHHHHHHS-----